Protein AF-A0A8T3WQM2-F1 (afdb_monomer_lite)

Radius of gyration: 24.71 Å; chains: 1; bounding box: 67×34×90 Å

Structure (mmCIF, N/CA/C/O backbone):
data_AF-A0A8T3WQM2-F1
#
_entry.id   AF-A0A8T3WQM2-F1
#
loop_
_atom_site.group_PDB
_atom_site.id
_atom_site.type_symbol
_atom_site.label_atom_id
_atom_site.label_alt_id
_atom_site.label_comp_id
_atom_site.label_asym_id
_atom_site.label_entity_id
_atom_site.label_seq_id
_atom_site.pdbx_PDB_ins_code
_atom_site.Cartn_x
_atom_site.Cartn_y
_atom_site.Cartn_z
_atom_site.occupancy
_atom_site.B_iso_or_equiv
_atom_site.auth_seq_id
_atom_site.auth_comp_id
_atom_site.auth_asym_id
_atom_site.auth_atom_id
_atom_site.pdbx_PDB_model_num
ATOM 1 N N . MET A 1 1 ? 47.141 9.958 -42.711 1.00 52.81 1 MET A N 1
ATOM 2 C CA . MET A 1 1 ? 45.694 10.154 -42.478 1.00 52.81 1 MET A CA 1
ATOM 3 C C . MET A 1 1 ? 44.922 9.065 -43.228 1.00 52.81 1 MET A C 1
ATOM 5 O O . MET A 1 1 ? 44.334 9.324 -44.266 1.00 52.81 1 MET A O 1
ATOM 9 N N . ARG A 1 2 ? 45.019 7.808 -42.771 1.00 51.25 2 ARG A N 1
ATOM 10 C CA . ARG A 1 2 ? 44.290 6.667 -43.346 1.00 51.25 2 ARG A CA 1
ATOM 11 C C . ARG A 1 2 ? 43.318 6.157 -42.291 1.00 51.25 2 ARG A C 1
ATOM 13 O O . ARG A 1 2 ? 43.745 5.622 -41.280 1.00 51.25 2 ARG A O 1
ATOM 20 N N . VAL A 1 3 ? 42.042 6.427 -42.544 1.00 61.53 3 VAL A N 1
ATOM 21 C CA . VAL A 1 3 ? 40.929 5.478 -42.438 1.00 61.53 3 VAL A CA 1
ATOM 22 C C . VAL A 1 3 ? 41.091 4.425 -41.334 1.00 61.53 3 VAL A C 1
ATOM 24 O O . VAL A 1 3 ? 41.537 3.314 -41.590 1.00 61.53 3 VAL A O 1
ATOM 27 N N . ILE A 1 4 ? 40.667 4.769 -40.119 1.00 58.16 4 ILE A N 1
ATOM 28 C CA . ILE A 1 4 ? 40.225 3.789 -39.117 1.00 58.16 4 ILE A CA 1
ATOM 29 C C . ILE A 1 4 ? 38.756 4.109 -38.822 1.00 58.16 4 ILE A C 1
ATOM 31 O O . ILE A 1 4 ? 38.374 4.492 -37.724 1.00 58.16 4 ILE A O 1
ATOM 35 N N . LEU A 1 5 ? 37.924 4.027 -39.862 1.00 54.84 5 LEU A N 1
ATOM 36 C CA . LEU A 1 5 ? 36.502 3.751 -39.688 1.00 54.84 5 LEU A CA 1
ATOM 37 C C . LEU A 1 5 ? 36.391 2.230 -39.640 1.00 54.84 5 LEU A C 1
ATOM 39 O O . LEU A 1 5 ? 36.104 1.578 -40.640 1.00 54.84 5 LEU A O 1
ATOM 43 N N . GLN A 1 6 ? 36.749 1.669 -38.488 1.00 57.88 6 GLN A N 1
ATOM 44 C CA . GLN A 1 6 ? 36.525 0.267 -38.181 1.00 57.88 6 GLN A CA 1
ATOM 45 C C . GLN A 1 6 ? 35.007 0.113 -38.056 1.00 57.88 6 GLN A C 1
ATOM 47 O O . GLN A 1 6 ? 34.407 0.525 -37.066 1.00 57.88 6 GLN A O 1
ATOM 52 N N . SER A 1 7 ? 34.385 -0.348 -39.139 1.00 58.84 7 SER A N 1
ATOM 53 C CA . SER A 1 7 ? 32.965 -0.670 -39.217 1.00 58.84 7 SER A CA 1
ATOM 54 C C . SER A 1 7 ? 32.596 -1.542 -38.023 1.00 58.84 7 SER A C 1
ATOM 56 O O . SER A 1 7 ? 33.137 -2.640 -37.894 1.00 58.84 7 SER A O 1
ATOM 58 N N . ILE A 1 8 ? 31.714 -1.050 -37.152 1.00 65.88 8 ILE A N 1
ATOM 59 C CA . ILE A 1 8 ? 31.100 -1.858 -36.096 1.00 65.88 8 ILE A CA 1
ATOM 60 C C . ILE A 1 8 ? 30.472 -3.067 -36.803 1.00 65.88 8 ILE A C 1
ATOM 62 O O . ILE A 1 8 ? 29.592 -2.855 -37.644 1.00 65.88 8 ILE A O 1
ATOM 66 N N . PRO A 1 9 ? 30.927 -4.307 -36.553 1.00 62.22 9 PRO A N 1
ATOM 67 C CA . PRO A 1 9 ? 30.240 -5.468 -37.080 1.00 62.22 9 PRO A CA 1
ATOM 68 C C . PRO A 1 9 ? 28.957 -5.605 -36.262 1.00 62.22 9 PRO A C 1
ATOM 70 O O . PRO A 1 9 ? 28.985 -6.160 -35.173 1.00 62.22 9 PRO A O 1
ATOM 73 N N . LEU A 1 10 ? 27.852 -5.026 -36.738 1.00 68.56 10 LEU A N 1
ATOM 74 C CA . LEU A 1 10 ? 26.539 -5.419 -36.237 1.00 68.56 10 LEU A CA 1
ATOM 75 C C . LEU A 1 10 ? 26.282 -6.833 -36.757 1.00 68.56 10 LEU A C 1
ATOM 77 O O . LEU A 1 10 ? 25.898 -7.012 -37.915 1.00 68.56 10 LEU A O 1
ATOM 81 N N . ASP A 1 11 ? 26.572 -7.826 -35.923 1.00 72.75 11 ASP A N 1
ATOM 82 C CA . ASP A 1 11 ? 26.275 -9.222 -36.218 1.00 72.75 11 ASP A CA 1
ATOM 83 C C . ASP A 1 11 ? 24.767 -9.470 -36.026 1.00 72.75 11 ASP A C 1
ATOM 85 O O . ASP A 1 11 ? 24.107 -8.851 -35.188 1.00 72.75 11 ASP A O 1
ATOM 89 N N . LEU A 1 12 ? 24.200 -10.406 -36.786 1.00 67.69 12 LEU A N 1
ATOM 90 C CA . LEU A 1 12 ? 22.825 -10.886 -36.622 1.00 67.69 12 LEU A CA 1
ATOM 91 C C . LEU A 1 12 ? 22.564 -11.384 -35.190 1.00 67.69 12 LEU A C 1
ATOM 93 O O . LEU A 1 12 ? 21.436 -11.298 -34.702 1.00 67.69 12 LEU A O 1
ATOM 97 N N . ALA A 1 13 ? 23.609 -11.854 -34.503 1.00 74.38 13 ALA A N 1
ATOM 98 C CA . ALA A 1 13 ? 23.561 -12.234 -33.095 1.00 74.38 13 ALA A CA 1
ATOM 99 C C . ALA A 1 13 ? 23.223 -11.058 -32.156 1.00 74.38 13 ALA A C 1
ATOM 101 O O . ALA A 1 13 ? 22.472 -11.253 -31.198 1.00 74.38 13 ALA A O 1
ATOM 102 N N . ASP A 1 14 ? 23.703 -9.842 -32.442 1.00 76.88 14 ASP A N 1
ATOM 103 C CA . ASP A 1 14 ? 23.443 -8.657 -31.612 1.00 76.88 14 ASP A CA 1
ATOM 104 C C . ASP A 1 14 ? 21.985 -8.196 -31.736 1.00 76.88 14 ASP A C 1
ATOM 106 O O . ASP A 1 14 ? 21.354 -7.820 -30.746 1.00 76.88 14 ASP A O 1
ATOM 110 N N . PHE A 1 15 ? 21.411 -8.291 -32.939 1.00 78.94 15 PHE A N 1
ATOM 111 C CA . PHE A 1 15 ? 19.991 -8.014 -33.167 1.00 78.94 15 PHE A CA 1
ATOM 112 C C . PHE A 1 15 ? 19.089 -9.063 -32.510 1.00 78.94 15 PHE A C 1
ATOM 114 O O . PHE A 1 15 ? 18.122 -8.703 -31.843 1.00 78.94 15 PHE A O 1
ATOM 121 N N . ALA A 1 16 ? 19.436 -10.350 -32.614 1.00 82.12 16 ALA A N 1
ATOM 122 C CA . ALA A 1 16 ? 18.690 -11.423 -31.956 1.00 82.12 16 ALA A CA 1
ATOM 123 C C . ALA A 1 16 ? 18.732 -11.307 -30.419 1.00 82.12 16 ALA A C 1
ATOM 125 O O . ALA A 1 16 ? 17.732 -11.560 -29.744 1.00 82.12 16 ALA A O 1
ATOM 126 N N . ALA A 1 17 ? 19.871 -10.891 -29.855 1.00 84.62 17 ALA A N 1
ATOM 127 C CA . ALA A 1 17 ? 19.994 -10.612 -28.427 1.00 84.62 17 ALA A CA 1
ATOM 128 C C . ALA A 1 17 ? 19.135 -9.409 -28.000 1.00 84.62 17 ALA A C 1
ATOM 130 O O . ALA A 1 17 ? 18.499 -9.455 -26.943 1.00 84.62 17 ALA A O 1
ATOM 131 N N . LEU A 1 18 ? 19.072 -8.357 -28.824 1.00 87.25 18 LEU A N 1
ATOM 132 C CA . LEU A 1 18 ? 18.219 -7.194 -28.579 1.00 87.25 18 LEU A CA 1
ATOM 133 C C . LEU A 1 18 ? 16.729 -7.565 -28.630 1.00 87.25 18 LEU A C 1
ATOM 135 O O . LEU A 1 18 ? 15.987 -7.191 -27.724 1.00 87.25 18 LEU A O 1
ATOM 139 N N . ASP A 1 19 ? 16.306 -8.356 -29.617 1.00 88.38 19 ASP A N 1
ATOM 140 C CA . ASP A 1 19 ? 14.926 -8.844 -29.741 1.00 88.38 19 ASP A CA 1
ATOM 141 C C . ASP A 1 19 ? 14.531 -9.730 -28.551 1.00 88.38 19 ASP A C 1
ATOM 143 O O . ASP A 1 19 ? 13.442 -9.582 -27.987 1.00 88.38 19 ASP A O 1
ATOM 147 N N . GLY A 1 20 ? 15.439 -10.607 -28.109 1.00 91.56 20 GLY A N 1
ATOM 148 C CA . GLY A 1 20 ? 15.254 -11.417 -26.906 1.00 91.56 20 GLY A CA 1
ATOM 149 C C . GLY A 1 20 ? 15.110 -10.567 -25.639 1.00 91.56 20 GLY A C 1
ATOM 150 O O . GLY A 1 20 ? 14.213 -10.810 -24.827 1.00 91.56 20 GLY A O 1
ATOM 151 N N . LEU A 1 21 ? 15.944 -9.535 -25.482 1.00 93.50 21 LEU A N 1
ATOM 152 C CA . LEU A 1 21 ? 15.874 -8.603 -24.354 1.00 93.50 21 LEU A CA 1
ATOM 153 C C . LEU A 1 21 ? 14.576 -7.784 -24.373 1.00 93.50 21 LEU A C 1
ATOM 155 O O . LEU A 1 21 ? 13.921 -7.657 -23.338 1.00 93.50 21 LEU A O 1
ATOM 159 N N . VAL A 1 22 ? 14.176 -7.258 -25.533 1.00 94.25 22 VAL A N 1
ATOM 160 C CA . VAL A 1 22 ? 12.919 -6.512 -25.701 1.00 94.25 22 VAL A CA 1
ATOM 161 C C . VAL A 1 22 ? 11.725 -7.412 -25.389 1.00 94.25 22 VAL A C 1
ATOM 163 O O . VAL A 1 22 ? 10.850 -7.016 -24.616 1.00 94.25 22 VAL A O 1
ATOM 166 N N . GLY A 1 23 ? 11.712 -8.643 -25.907 1.00 94.62 23 GLY A N 1
ATOM 167 C CA . GLY A 1 23 ? 10.678 -9.633 -25.603 1.00 94.62 23 GLY A CA 1
ATOM 168 C C . GLY A 1 23 ? 10.581 -9.940 -24.106 1.00 94.62 23 GLY A C 1
ATOM 169 O O . GLY A 1 23 ? 9.483 -9.943 -23.545 1.00 94.62 23 GLY A O 1
ATOM 170 N N . PHE A 1 24 ? 11.721 -10.117 -23.433 1.00 95.38 24 PHE A N 1
ATOM 171 C CA . PHE A 1 24 ? 11.770 -10.328 -21.986 1.00 95.38 24 PHE A CA 1
ATOM 172 C C . PHE A 1 24 ? 11.250 -9.117 -21.196 1.00 95.38 24 PHE A C 1
ATOM 174 O O . PHE A 1 24 ? 10.424 -9.287 -20.298 1.00 95.38 24 PHE A O 1
ATOM 181 N N . ILE A 1 25 ? 11.677 -7.897 -21.540 1.00 95.94 25 ILE A N 1
ATOM 182 C CA . ILE A 1 25 ? 11.224 -6.660 -20.881 1.00 95.94 25 ILE A CA 1
ATOM 183 C C . ILE A 1 25 ? 9.709 -6.493 -21.031 1.00 95.94 25 ILE A C 1
ATOM 185 O O . ILE A 1 25 ? 9.030 -6.185 -20.050 1.00 95.94 25 ILE A O 1
ATOM 189 N N . LEU A 1 26 ? 9.165 -6.731 -22.226 1.00 95.44 26 LEU A N 1
ATOM 190 C CA . LEU A 1 26 ? 7.726 -6.648 -22.474 1.00 95.44 26 LEU A CA 1
ATOM 191 C C . LEU A 1 26 ? 6.951 -7.703 -21.678 1.00 95.44 26 LEU A C 1
ATOM 193 O O . LEU A 1 26 ? 5.955 -7.369 -21.036 1.00 95.44 26 LEU A O 1
ATOM 197 N N . ALA A 1 27 ? 7.420 -8.953 -21.662 1.00 95.00 27 ALA A N 1
ATOM 198 C CA . ALA A 1 27 ? 6.795 -10.021 -20.883 1.00 95.00 27 ALA A CA 1
ATOM 199 C C . ALA A 1 27 ? 6.798 -9.703 -19.378 1.00 95.00 27 ALA A C 1
ATOM 201 O O . ALA A 1 27 ? 5.775 -9.853 -18.704 1.00 95.00 27 ALA A O 1
ATOM 202 N N . PHE A 1 28 ? 7.921 -9.201 -18.860 1.00 94.56 28 PHE A N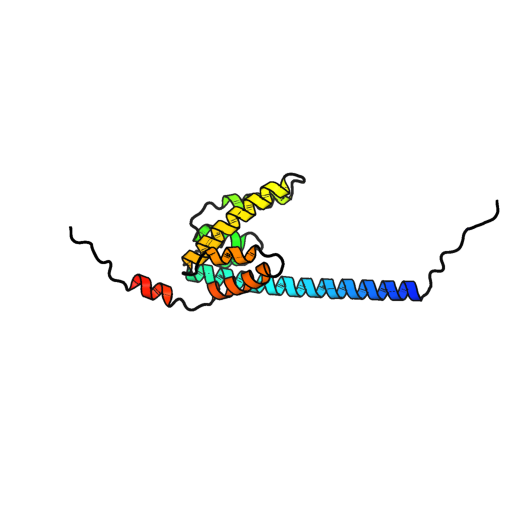 1
ATOM 203 C CA . PHE A 1 28 ? 8.045 -8.767 -17.472 1.00 94.56 28 PHE A CA 1
ATOM 204 C C . PHE A 1 28 ? 7.084 -7.608 -17.176 1.00 94.56 28 PHE A C 1
ATOM 206 O O . PHE A 1 28 ? 6.328 -7.661 -16.211 1.00 94.56 28 PHE A O 1
ATOM 213 N N . PHE A 1 29 ? 7.022 -6.597 -18.042 1.00 95.12 29 PHE A N 1
ATOM 214 C CA . PHE A 1 29 ? 6.121 -5.457 -17.875 1.00 95.12 29 PHE A CA 1
ATOM 215 C C . PHE A 1 29 ? 4.642 -5.874 -17.827 1.00 95.12 29 PHE A C 1
ATOM 217 O O . PHE A 1 29 ? 3.911 -5.465 -16.922 1.00 95.12 29 PHE A O 1
ATOM 224 N N . VAL A 1 30 ? 4.211 -6.753 -18.738 1.00 95.88 30 VAL A N 1
ATOM 225 C CA . VAL A 1 30 ? 2.847 -7.310 -18.746 1.00 95.88 30 VAL A CA 1
ATOM 226 C C . VAL A 1 30 ? 2.558 -8.085 -17.458 1.00 95.88 30 VAL A C 1
ATOM 228 O O . VAL A 1 30 ? 1.492 -7.910 -16.863 1.00 95.88 30 VAL A O 1
ATOM 231 N N . PHE A 1 31 ? 3.510 -8.890 -16.981 1.00 95.25 31 PHE A N 1
ATOM 232 C CA . PHE A 1 31 ? 3.373 -9.614 -15.718 1.00 95.25 31 PHE A CA 1
ATOM 233 C C . PHE A 1 31 ? 3.149 -8.667 -14.525 1.00 95.25 31 PHE A C 1
ATOM 235 O O . PHE A 1 31 ? 2.223 -8.883 -13.739 1.00 95.25 31 PHE A O 1
ATOM 242 N N . PHE A 1 32 ? 3.924 -7.582 -14.411 1.00 93.19 32 PHE A N 1
ATOM 243 C CA . PHE A 1 32 ? 3.749 -6.596 -13.335 1.00 93.19 32 PHE A CA 1
ATOM 244 C C . PHE A 1 32 ? 2.430 -5.828 -13.427 1.00 93.19 32 PHE A C 1
ATOM 246 O O . PHE A 1 32 ? 1.848 -5.516 -12.388 1.00 93.19 32 PHE A O 1
ATOM 253 N N . ILE A 1 33 ? 1.921 -5.561 -14.634 1.00 94.31 33 ILE A N 1
ATOM 254 C CA . ILE A 1 33 ? 0.594 -4.957 -14.813 1.00 94.31 33 ILE A CA 1
ATOM 255 C C . ILE A 1 33 ? -0.492 -5.882 -14.259 1.00 94.31 33 ILE A C 1
ATOM 257 O O . ILE A 1 33 ? -1.316 -5.447 -13.454 1.00 94.31 33 ILE A O 1
ATOM 261 N N . ILE A 1 34 ? -0.479 -7.160 -14.647 1.00 95.75 34 ILE A N 1
ATOM 262 C CA . ILE A 1 34 ? -1.467 -8.144 -14.180 1.00 95.75 34 ILE A CA 1
ATOM 263 C C . ILE A 1 34 ? -1.392 -8.285 -12.656 1.00 95.75 34 ILE A C 1
ATOM 265 O O . ILE A 1 34 ? -2.420 -8.239 -11.974 1.00 95.75 34 ILE A O 1
ATOM 269 N N . LEU A 1 35 ? -0.177 -8.394 -12.112 1.00 93.50 35 LEU A N 1
ATOM 270 C CA . LEU A 1 35 ? 0.051 -8.478 -10.672 1.00 93.50 35 LEU A CA 1
ATOM 271 C C . LEU A 1 35 ? -0.452 -7.222 -9.942 1.00 93.50 35 LEU A C 1
ATOM 273 O O . LEU A 1 35 ? -1.129 -7.332 -8.920 1.00 93.50 35 LEU A O 1
ATOM 277 N N . GLY A 1 36 ? -0.174 -6.033 -10.479 1.00 90.88 36 GLY A N 1
ATOM 278 C CA . GLY A 1 36 ? -0.629 -4.759 -9.924 1.00 90.88 36 GLY A CA 1
ATOM 279 C C . GLY A 1 36 ? -2.153 -4.646 -9.891 1.00 90.88 36 GLY A C 1
ATOM 280 O O . GLY A 1 36 ? -2.715 -4.242 -8.872 1.00 90.88 36 GLY A O 1
ATOM 281 N N . ILE A 1 37 ? -2.832 -5.077 -10.957 1.00 93.38 37 ILE A N 1
ATOM 282 C CA . ILE A 1 37 ? -4.300 -5.115 -11.019 1.00 93.38 37 ILE A CA 1
ATOM 283 C C . ILE A 1 37 ? -4.860 -6.094 -9.980 1.00 93.38 37 ILE A C 1
ATOM 285 O O . ILE A 1 37 ? -5.795 -5.748 -9.256 1.00 93.38 37 ILE A O 1
ATOM 289 N N . ALA A 1 38 ? -4.279 -7.291 -9.856 1.00 93.50 38 ALA A N 1
ATOM 290 C CA . ALA A 1 38 ? -4.714 -8.280 -8.870 1.00 93.50 38 ALA A CA 1
ATOM 291 C C . ALA A 1 38 ? -4.579 -7.753 -7.428 1.00 93.50 38 ALA A C 1
ATOM 293 O O . ALA A 1 38 ? -5.520 -7.863 -6.636 1.00 93.50 38 ALA A O 1
ATOM 294 N N . ILE A 1 39 ? -3.445 -7.122 -7.099 1.00 91.12 39 ILE A N 1
ATOM 295 C CA . ILE A 1 39 ? -3.207 -6.498 -5.787 1.00 91.12 39 ILE A CA 1
ATOM 296 C C . ILE A 1 39 ? -4.189 -5.344 -5.543 1.00 91.12 39 ILE A C 1
ATOM 298 O O . ILE A 1 39 ? -4.737 -5.216 -4.445 1.00 91.12 39 ILE A O 1
ATOM 302 N N . TYR A 1 40 ? -4.452 -4.515 -6.553 1.00 90.25 40 TYR A N 1
ATOM 303 C CA . TYR A 1 40 ? -5.415 -3.419 -6.455 1.00 90.25 40 TYR A CA 1
ATOM 304 C C . TYR A 1 40 ? -6.828 -3.932 -6.143 1.00 90.25 40 TYR A C 1
ATOM 306 O O . TYR A 1 40 ? -7.434 -3.500 -5.163 1.00 90.25 40 TYR A O 1
ATOM 314 N N . ILE A 1 41 ? -7.318 -4.924 -6.891 1.00 93.12 41 ILE A N 1
ATOM 315 C CA . ILE A 1 41 ? -8.639 -5.522 -6.650 1.00 93.12 41 ILE A CA 1
ATOM 316 C C . ILE A 1 41 ? -8.707 -6.105 -5.231 1.00 93.12 41 ILE A C 1
ATOM 318 O O . ILE A 1 41 ? -9.644 -5.820 -4.481 1.00 93.12 41 ILE A O 1
ATOM 322 N N . TYR A 1 42 ? -7.691 -6.876 -4.836 1.00 93.06 42 TYR A N 1
ATOM 323 C CA . TYR A 1 42 ? -7.606 -7.472 -3.504 1.00 93.06 42 TYR A CA 1
ATOM 324 C C . TYR A 1 42 ? -7.664 -6.417 -2.388 1.00 93.06 42 TYR A C 1
ATOM 326 O O . TYR A 1 42 ? -8.458 -6.539 -1.452 1.00 93.06 42 TYR A O 1
ATOM 334 N N . THR A 1 43 ? -6.856 -5.359 -2.493 1.00 90.38 43 THR A N 1
ATOM 335 C CA . THR A 1 43 ? -6.810 -4.294 -1.481 1.00 90.38 43 THR A CA 1
ATOM 336 C C . THR A 1 43 ? -8.128 -3.525 -1.413 1.00 90.38 43 THR A C 1
ATOM 338 O O . THR A 1 43 ? -8.643 -3.323 -0.310 1.00 90.38 43 THR A O 1
ATOM 341 N N . SER A 1 44 ? -8.741 -3.174 -2.547 1.00 89.75 44 SER A N 1
ATOM 342 C CA . SER A 1 44 ? -10.053 -2.511 -2.575 1.00 89.75 44 SER A CA 1
ATOM 343 C C . SER A 1 44 ? -11.142 -3.345 -1.893 1.00 89.75 44 SER A C 1
ATOM 345 O O . SER A 1 44 ? -11.892 -2.817 -1.064 1.00 89.75 44 SER A O 1
ATOM 347 N N . PHE A 1 45 ? -11.198 -4.656 -2.146 1.00 91.75 45 PHE A N 1
ATOM 348 C CA . PHE A 1 45 ? -12.144 -5.544 -1.458 1.00 91.75 45 PHE A CA 1
ATOM 349 C C . PHE A 1 45 ? -11.863 -5.675 0.043 1.00 91.75 45 PHE A C 1
ATOM 351 O O . PHE A 1 45 ? -12.803 -5.697 0.851 1.00 91.75 45 PHE A O 1
ATOM 358 N N . ALA A 1 46 ? -10.590 -5.728 0.437 1.00 91.00 46 ALA A N 1
ATOM 359 C CA . ALA A 1 46 ? -10.205 -5.807 1.840 1.00 91.00 46 ALA A CA 1
ATOM 360 C C . ALA A 1 46 ? -10.632 -4.543 2.610 1.00 91.00 46 ALA A C 1
ATOM 362 O O . ALA A 1 46 ? -11.312 -4.648 3.634 1.00 91.00 46 ALA A O 1
ATOM 363 N N . TYR A 1 47 ? -10.345 -3.346 2.084 1.00 89.00 47 TYR A N 1
ATOM 364 C CA . TYR A 1 47 ? -10.779 -2.083 2.699 1.00 89.00 47 TYR A CA 1
ATOM 365 C C . TYR A 1 47 ? -12.299 -1.929 2.734 1.00 89.00 47 TYR A C 1
ATOM 367 O O . TYR A 1 47 ? -12.835 -1.441 3.730 1.00 89.00 47 TYR A O 1
ATOM 375 N N . MET A 1 48 ? -13.011 -2.385 1.702 1.00 89.06 48 MET A N 1
ATOM 376 C CA . MET A 1 48 ? -14.476 -2.379 1.701 1.00 89.06 48 MET A CA 1
ATOM 377 C C . MET A 1 48 ? -15.042 -3.263 2.822 1.00 89.06 48 MET A C 1
ATOM 379 O O . MET A 1 48 ? -15.992 -2.877 3.507 1.00 89.06 48 MET A O 1
ATOM 383 N N . SER A 1 49 ? -14.442 -4.435 3.038 1.00 89.62 49 SER A N 1
ATOM 384 C CA . SER A 1 49 ? -14.828 -5.360 4.109 1.00 89.62 49 SER A CA 1
ATOM 385 C C . SER A 1 49 ? -14.531 -4.774 5.492 1.00 89.62 49 SER A C 1
ATOM 387 O O . SER A 1 49 ? -15.382 -4.840 6.380 1.00 89.62 49 SER A O 1
ATOM 389 N N . ILE A 1 50 ? -13.370 -4.132 5.661 1.00 87.94 50 ILE A N 1
ATOM 390 C CA . ILE A 1 50 ? -13.000 -3.420 6.893 1.00 87.94 50 ILE A CA 1
ATOM 391 C C . ILE A 1 50 ? -13.991 -2.284 7.174 1.00 87.94 50 ILE A C 1
ATOM 393 O O . ILE A 1 50 ? -14.547 -2.235 8.266 1.00 87.94 50 IL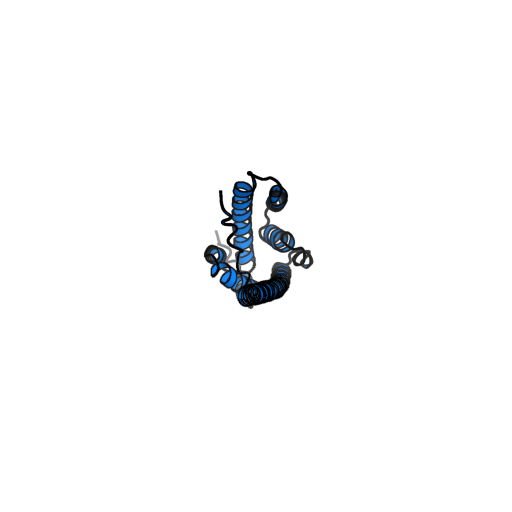E A O 1
ATOM 397 N N . ALA A 1 51 ? -14.286 -1.432 6.188 1.00 87.00 51 ALA A N 1
ATOM 398 C CA . ALA A 1 51 ? -15.229 -0.323 6.337 1.00 87.00 51 ALA A CA 1
ATOM 399 C C . ALA A 1 51 ? -16.635 -0.800 6.741 1.00 87.00 51 ALA A C 1
ATOM 401 O O . ALA A 1 51 ? -17.281 -0.191 7.595 1.00 87.00 51 ALA A O 1
ATOM 402 N N . ARG A 1 52 ? -17.101 -1.923 6.175 1.00 84.88 52 ARG A N 1
ATOM 403 C CA . ARG A 1 52 ? -18.371 -2.557 6.567 1.00 84.88 52 ARG A CA 1
ATOM 404 C C . ARG A 1 52 ? -18.326 -3.075 8.007 1.00 84.88 52 ARG A C 1
ATOM 406 O O . ARG A 1 52 ? -19.278 -2.860 8.754 1.00 84.88 52 ARG A O 1
ATOM 413 N N . LYS A 1 53 ? -17.219 -3.703 8.422 1.00 83.75 53 LYS A N 1
ATOM 414 C CA . LYS A 1 53 ? -17.018 -4.182 9.804 1.00 83.75 53 LYS A CA 1
ATOM 415 C C . LYS A 1 53 ? -16.997 -3.041 10.819 1.00 83.75 53 LYS A C 1
ATOM 417 O O . LYS A 1 53 ? -17.588 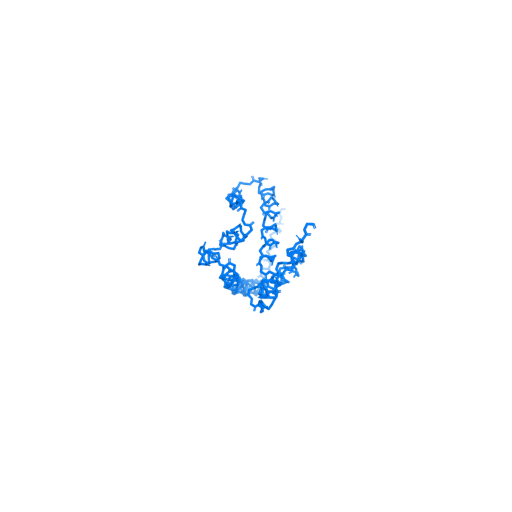-3.168 11.888 1.00 83.75 53 LYS A O 1
ATOM 422 N N . THR A 1 54 ? -16.372 -1.919 10.478 1.00 84.00 54 THR A N 1
ATOM 423 C CA . THR A 1 54 ? -16.283 -0.731 11.339 1.00 84.00 54 THR A CA 1
ATOM 424 C C . THR A 1 54 ? -17.465 0.229 11.166 1.00 84.00 54 THR A C 1
ATOM 426 O O . THR A 1 54 ? -17.425 1.336 11.704 1.00 84.00 54 THR A O 1
ATOM 429 N N . LYS A 1 55 ? -18.513 -0.162 10.418 1.00 83.19 55 LYS A N 1
ATOM 430 C CA . LYS A 1 55 ? -19.710 0.652 10.118 1.00 83.19 55 LYS A CA 1
ATOM 431 C C . LYS A 1 55 ? -19.367 2.067 9.629 1.00 83.19 55 LYS A C 1
ATOM 433 O O . LYS A 1 55 ? -20.010 3.045 9.999 1.00 83.19 55 LYS A O 1
ATOM 438 N N . THR A 1 56 ? -18.299 2.185 8.845 1.00 82.19 56 THR A N 1
ATOM 439 C CA . THR A 1 56 ? -17.782 3.464 8.354 1.00 82.19 56 THR A CA 1
ATOM 440 C C . THR A 1 56 ? -18.288 3.713 6.937 1.00 82.19 56 THR A C 1
ATOM 442 O O . THR A 1 56 ? -17.900 3.016 6.000 1.00 82.19 56 THR A O 1
ATOM 445 N N . GLU A 1 57 ? -19.149 4.716 6.769 1.00 75.31 57 GLU A N 1
ATOM 446 C CA . GLU A 1 57 ? -19.734 5.057 5.470 1.00 75.31 57 GLU A CA 1
ATOM 447 C C . GLU A 1 57 ? -18.964 6.175 4.732 1.00 75.31 57 GLU A C 1
ATOM 449 O O . GLU A 1 57 ? -18.428 7.106 5.358 1.00 75.31 57 GLU A O 1
ATOM 454 N N . PRO A 1 58 ? -18.899 6.137 3.384 1.00 78.62 58 PRO A N 1
ATOM 455 C CA . PRO A 1 58 ? -19.281 5.053 2.468 1.00 78.62 58 PRO A CA 1
ATOM 456 C C . PRO A 1 58 ? -18.134 4.055 2.224 1.00 78.62 58 PRO A C 1
ATOM 458 O O . PRO A 1 58 ? -17.022 4.447 1.870 1.00 78.62 58 PRO A O 1
ATOM 461 N N . ALA A 1 59 ? -18.426 2.753 2.295 1.00 82.12 59 ALA A N 1
ATOM 462 C CA . ALA A 1 59 ? -17.449 1.689 2.026 1.00 82.12 59 ALA A CA 1
ATOM 463 C C . ALA A 1 59 ? -16.982 1.628 0.554 1.00 82.12 59 ALA A C 1
ATOM 465 O O . ALA A 1 59 ? -15.913 1.095 0.265 1.00 82.12 59 ALA A O 1
ATOM 466 N N . GLY A 1 60 ? -17.763 2.183 -0.381 1.00 80.50 60 GLY A N 1
ATOM 467 C CA . GLY A 1 60 ? -17.451 2.196 -1.816 1.00 80.50 60 GLY A CA 1
ATOM 468 C C . GLY A 1 60 ? -16.253 3.071 -2.201 1.00 80.50 60 GLY A C 1
ATOM 469 O O . GLY A 1 60 ? -15.682 2.871 -3.268 1.00 80.50 60 GLY A O 1
ATOM 470 N N . ILE A 1 61 ? -15.813 3.980 -1.321 1.00 84.69 61 ILE A N 1
ATOM 471 C CA . ILE A 1 61 ? -14.639 4.830 -1.577 1.00 84.69 61 ILE A CA 1
ATOM 472 C C . ILE A 1 61 ? -13.344 3.993 -1.657 1.00 84.69 61 ILE A C 1
ATOM 474 O O . ILE A 1 61 ? -12.369 4.442 -2.245 1.00 84.69 61 ILE A O 1
ATOM 478 N N . ALA A 1 62 ? -13.340 2.744 -1.172 1.00 83.94 62 ALA A N 1
ATOM 479 C CA . ALA A 1 62 ? -12.195 1.828 -1.247 1.00 83.94 62 ALA A CA 1
ATOM 480 C C . ALA A 1 62 ? -11.677 1.567 -2.676 1.00 83.94 62 ALA A C 1
ATOM 482 O O . ALA A 1 62 ? -10.527 1.163 -2.847 1.00 83.94 62 ALA A O 1
ATOM 483 N N . TRP A 1 63 ? -12.514 1.789 -3.692 1.00 87.06 63 TRP A N 1
ATOM 484 C CA . TRP A 1 63 ? -12.137 1.634 -5.096 1.00 87.06 63 TRP A CA 1
ATOM 485 C C . TRP A 1 63 ? -11.329 2.813 -5.637 1.00 87.06 63 TRP A C 1
ATOM 487 O O . TRP A 1 63 ? -10.655 2.660 -6.647 1.00 87.06 63 TRP A O 1
ATOM 497 N N . ILE A 1 64 ? -11.337 3.980 -4.985 1.00 86.25 64 ILE A N 1
ATOM 498 C CA . ILE A 1 64 ? -10.524 5.109 -5.446 1.00 86.25 64 ILE A CA 1
ATOM 499 C C . ILE A 1 64 ? -9.050 4.787 -5.154 1.00 86.25 64 ILE A C 1
ATOM 501 O O . ILE A 1 64 ? -8.687 4.678 -3.977 1.00 86.25 64 ILE A O 1
ATOM 505 N N . PRO A 1 65 ? -8.185 4.643 -6.176 1.00 79.94 65 PRO A N 1
ATOM 506 C CA . PRO A 1 65 ? -6.776 4.335 -5.958 1.00 79.94 65 PRO A CA 1
ATOM 507 C C . PRO A 1 65 ? -6.119 5.417 -5.096 1.00 79.94 65 PRO A C 1
ATOM 509 O O . PRO A 1 65 ? -6.447 6.595 -5.242 1.00 79.94 65 PRO A O 1
ATOM 512 N N . LEU A 1 66 ? -5.192 5.022 -4.215 1.00 78.12 66 LEU A N 1
ATOM 513 C CA . LEU A 1 66 ? -4.435 5.876 -3.273 1.00 78.12 66 LEU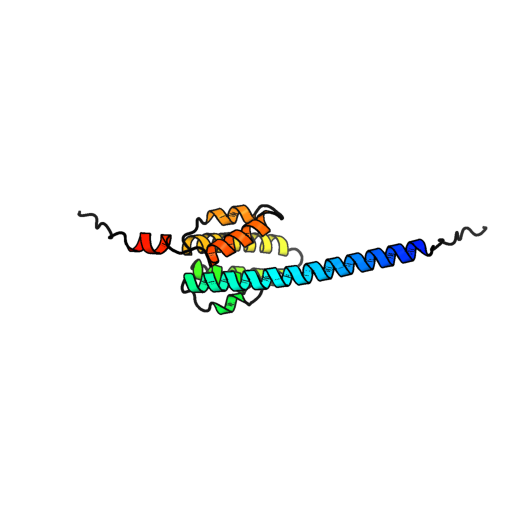 A CA 1
ATOM 514 C C . LEU A 1 66 ? -5.289 6.557 -2.182 1.00 78.12 66 LEU A C 1
ATOM 516 O O . LEU A 1 66 ? -5.001 6.446 -0.987 1.00 78.12 66 LEU A O 1
ATOM 520 N N . ILE A 1 67 ? -6.352 7.250 -2.580 1.00 83.75 67 ILE A N 1
ATOM 521 C CA . ILE A 1 67 ? -7.188 8.088 -1.717 1.00 83.75 67 ILE A CA 1
ATOM 522 C C . ILE A 1 67 ? -8.186 7.237 -0.929 1.00 83.75 67 ILE A C 1
ATOM 524 O O . ILE A 1 67 ? -8.418 7.494 0.250 1.00 83.75 67 ILE A O 1
ATOM 528 N N . GLY A 1 68 ? -8.755 6.210 -1.559 1.00 86.19 68 GLY A N 1
ATOM 529 C CA . GLY A 1 68 ? -9.819 5.386 -0.998 1.00 86.19 68 GLY A CA 1
ATOM 530 C C . GLY A 1 68 ? -9.453 4.709 0.323 1.00 86.19 68 GLY A C 1
ATOM 531 O O . GLY A 1 68 ? -10.071 5.004 1.352 1.00 86.19 68 GLY A O 1
ATOM 532 N N . PRO A 1 69 ? -8.419 3.849 0.320 1.00 86.12 69 PRO A N 1
ATOM 533 C CA . PRO A 1 69 ? -7.872 3.230 1.525 1.00 86.12 69 PRO A CA 1
ATOM 534 C C . PRO A 1 69 ? -7.518 4.234 2.626 1.00 86.12 69 PRO A C 1
ATOM 536 O O . PRO A 1 69 ? -7.883 4.049 3.786 1.00 86.12 69 PRO A O 1
ATOM 539 N N . SER A 1 70 ? -6.855 5.329 2.246 1.00 85.81 70 SER A N 1
ATOM 540 C CA . SER A 1 70 ? -6.388 6.375 3.159 1.00 85.81 70 SER A CA 1
ATOM 541 C C . SER A 1 70 ? -7.547 7.095 3.851 1.00 85.81 70 SER A C 1
ATOM 543 O O . SER A 1 70 ? -7.519 7.295 5.063 1.00 85.81 70 SER A O 1
ATOM 545 N N . LEU A 1 71 ? -8.605 7.425 3.106 1.00 86.25 71 LEU A N 1
ATOM 546 C CA . LEU A 1 71 ? -9.792 8.095 3.633 1.00 86.25 71 LEU A CA 1
ATOM 547 C C . LEU A 1 71 ? -10.619 7.175 4.539 1.00 86.25 71 LEU A C 1
ATOM 549 O O . LEU A 1 71 ? -11.157 7.616 5.555 1.00 86.25 71 LEU A O 1
ATOM 553 N N . ILE A 1 72 ? -10.727 5.892 4.190 1.00 86.62 72 ILE A N 1
ATOM 554 C CA . ILE A 1 72 ? -11.374 4.900 5.057 1.00 86.62 72 ILE A CA 1
ATOM 555 C C . ILE A 1 72 ? -10.592 4.783 6.365 1.00 86.62 72 ILE A C 1
ATOM 557 O O . ILE A 1 72 ? -11.185 4.896 7.438 1.00 86.62 72 ILE A O 1
ATOM 561 N N . ALA A 1 73 ? -9.269 4.636 6.288 1.00 85.75 73 ALA A N 1
ATOM 562 C CA . ALA A 1 73 ? -8.418 4.539 7.466 1.00 85.75 73 ALA A CA 1
ATOM 563 C C . ALA A 1 73 ? -8.494 5.807 8.341 1.00 85.75 73 ALA A C 1
ATOM 565 O O . ALA A 1 73 ? -8.614 5.695 9.560 1.00 85.75 73 ALA A O 1
ATOM 566 N N . SER A 1 74 ? -8.519 7.010 7.750 1.00 86.69 74 SER A N 1
ATOM 567 C CA . SER A 1 74 ? -8.647 8.267 8.503 1.00 86.69 74 SER A CA 1
ATOM 568 C C . SER A 1 74 ? -10.000 8.385 9.214 1.00 86.69 74 SER A C 1
ATOM 570 O O . SER A 1 74 ? -10.058 8.804 10.375 1.00 86.69 74 SER A O 1
ATOM 572 N N . LYS A 1 75 ? -11.091 7.972 8.551 1.00 86.62 75 LYS A N 1
ATOM 573 C CA . LYS A 1 75 ? -12.442 7.947 9.131 1.00 86.62 75 LYS A CA 1
ATOM 574 C C . LYS A 1 75 ? -12.546 6.952 10.283 1.00 86.62 75 LYS A C 1
ATOM 576 O O . LYS A 1 75 ? -13.067 7.308 11.339 1.00 86.62 75 LYS A O 1
ATOM 581 N N . ILE A 1 76 ? -12.007 5.744 10.113 1.00 86.25 76 ILE A N 1
ATOM 582 C CA . ILE A 1 76 ? -11.963 4.723 11.170 1.00 86.25 76 ILE A CA 1
ATOM 583 C C . ILE A 1 76 ? -11.135 5.225 12.360 1.00 86.25 76 ILE A C 1
ATOM 585 O O . ILE A 1 76 ? -11.554 5.109 13.511 1.00 86.25 76 ILE A O 1
ATOM 589 N N . ALA A 1 77 ? -9.997 5.863 12.084 1.00 85.88 77 ALA A N 1
ATOM 590 C CA . ALA A 1 77 ? -9.116 6.450 13.087 1.00 85.88 77 ALA A CA 1
ATOM 591 C C . ALA A 1 77 ? -9.692 7.697 13.790 1.00 85.88 77 ALA A C 1
ATOM 593 O O . ALA A 1 77 ? -9.089 8.167 14.764 1.00 85.88 77 ALA A O 1
ATOM 594 N N . LYS A 1 78 ? -10.824 8.240 13.307 1.00 84.06 78 LYS A N 1
ATOM 595 C CA . LYS A 1 78 ? -11.417 9.523 13.727 1.00 84.06 78 LYS A CA 1
ATOM 596 C C . LYS A 1 78 ? -10.410 10.682 13.664 1.00 84.06 78 LYS A C 1
ATOM 598 O O . LYS A 1 78 ? -10.349 11.511 14.570 1.00 84.06 78 LYS A O 1
ATOM 603 N N . MET A 1 79 ? -9.576 10.710 12.624 1.00 85.62 79 MET A N 1
ATOM 604 C CA . MET A 1 79 ? -8.529 11.721 12.425 1.00 85.62 79 MET A CA 1
ATOM 605 C C . MET A 1 79 ? -8.783 12.564 11.169 1.00 85.62 79 MET A C 1
ATOM 607 O O . MET A 1 79 ? -9.494 12.151 10.254 1.00 85.62 79 MET A O 1
ATOM 611 N N . HIS A 1 80 ? -8.196 13.765 11.139 1.00 86.56 80 HIS A N 1
ATOM 612 C CA . HIS A 1 80 ? -8.333 14.716 10.033 1.00 86.56 80 HIS A CA 1
ATOM 613 C C . HIS A 1 80 ? -7.811 14.135 8.717 1.00 86.56 80 HIS A C 1
ATOM 615 O O . HIS A 1 80 ? -6.737 13.552 8.690 1.00 86.56 80 HIS A O 1
ATOM 621 N N . TRP A 1 81 ? -8.534 14.366 7.621 1.00 85.88 81 TRP A N 1
ATOM 622 C CA . TRP A 1 81 ? -8.210 13.881 6.273 1.00 85.88 81 TRP A CA 1
ATOM 623 C C . TRP A 1 81 ? -7.108 14.690 5.560 1.00 85.88 81 TRP A C 1
ATOM 625 O O . TRP A 1 81 ? -6.683 14.311 4.472 1.00 85.88 81 TRP A O 1
ATOM 635 N N . TRP A 1 82 ? -6.620 15.780 6.171 1.00 86.50 82 TRP A N 1
ATOM 636 C CA . TRP A 1 82 ? -5.639 16.701 5.581 1.00 86.50 82 TRP A CA 1
ATOM 637 C C . TRP A 1 82 ? -4.367 16.034 5.021 1.00 86.50 82 TRP A C 1
ATOM 639 O O . TRP A 1 82 ? -3.909 16.498 3.979 1.00 86.50 82 TRP A O 1
ATOM 649 N N . PRO A 1 83 ? -3.803 14.946 5.602 1.00 86.31 83 PRO A N 1
ATOM 650 C CA . PRO A 1 83 ? -2.600 14.323 5.057 1.00 86.31 83 PRO A CA 1
ATOM 651 C C . PRO A 1 83 ? -2.799 13.796 3.633 1.00 86.31 83 PRO A C 1
ATOM 653 O O . PRO A 1 83 ? -1.838 13.708 2.886 1.00 86.31 83 PRO A O 1
ATOM 656 N N . ILE A 1 84 ? -4.036 13.518 3.205 1.00 85.50 84 ILE A N 1
ATOM 657 C CA . ILE A 1 84 ? -4.336 13.132 1.817 1.00 85.50 84 ILE A CA 1
ATOM 658 C C . ILE A 1 84 ? -3.959 14.256 0.837 1.00 85.50 84 ILE A C 1
ATOM 660 O O . ILE A 1 84 ? -3.517 13.969 -0.270 1.00 85.50 84 ILE A O 1
ATOM 664 N N . LEU A 1 85 ? -4.053 15.529 1.240 1.00 85.00 85 LEU A N 1
ATOM 665 C CA . LEU A 1 85 ? -3.635 16.668 0.411 1.00 85.00 85 LEU A CA 1
ATOM 666 C C . LEU A 1 85 ? -2.123 16.674 0.156 1.00 85.00 85 LEU A C 1
ATOM 668 O O . LEU A 1 85 ? -1.684 17.205 -0.862 1.00 85.00 85 LEU A O 1
ATOM 672 N N . LEU A 1 86 ? -1.325 16.039 1.024 1.00 83.69 86 LEU A N 1
ATOM 673 C CA . LEU A 1 86 ? 0.121 15.913 0.821 1.00 83.69 86 LEU A CA 1
ATOM 674 C C . LEU A 1 86 ? 0.467 15.091 -0.424 1.00 83.69 86 LEU A C 1
ATOM 676 O O . LEU A 1 86 ? 1.537 15.295 -0.992 1.00 83.69 86 LEU A O 1
ATOM 680 N N . LEU A 1 87 ? -0.442 14.226 -0.893 1.00 80.50 87 LEU A N 1
ATOM 681 C CA . LEU A 1 87 ? -0.268 13.489 -2.148 1.00 80.50 87 LEU A CA 1
ATOM 682 C C . LEU A 1 87 ? -0.234 14.420 -3.371 1.00 80.50 87 LEU A C 1
ATOM 684 O O . LEU A 1 87 ? 0.445 14.106 -4.342 1.00 80.50 87 LEU A O 1
ATOM 688 N N . ILE A 1 88 ? -0.899 15.583 -3.324 1.00 79.25 88 ILE A N 1
ATOM 689 C CA . ILE A 1 88 ? -0.839 16.599 -4.397 1.00 79.25 88 ILE A CA 1
ATOM 690 C C . ILE A 1 88 ? 0.562 17.216 -4.469 1.00 79.25 88 ILE A C 1
ATOM 692 O O . ILE A 1 88 ? 1.055 17.546 -5.547 1.00 79.25 88 ILE A O 1
ATOM 696 N N . GLY A 1 89 ? 1.232 17.316 -3.319 1.00 75.75 89 GLY A N 1
ATOM 697 C CA . GLY A 1 89 ? 2.591 17.830 -3.214 1.00 75.75 89 GLY A CA 1
ATOM 698 C C . GLY A 1 89 ? 3.630 17.010 -3.976 1.00 75.75 89 GLY A C 1
ATOM 699 O O . GLY A 1 89 ? 4.701 17.544 -4.226 1.00 75.75 89 GLY A O 1
ATOM 700 N N . PHE A 1 90 ? 3.297 15.785 -4.414 1.00 73.44 90 PHE A N 1
ATOM 701 C CA . PHE A 1 90 ? 4.159 14.931 -5.241 1.00 73.44 90 PHE A CA 1
ATOM 702 C C . PHE A 1 90 ? 4.573 15.585 -6.572 1.00 73.44 90 PHE A C 1
ATOM 704 O O . PHE A 1 90 ? 5.580 15.207 -7.173 1.00 73.44 90 PHE A O 1
ATOM 711 N N . TRP A 1 91 ? 3.814 16.587 -7.030 1.00 76.25 91 TRP A N 1
ATOM 712 C CA . TRP A 1 91 ? 4.138 17.331 -8.244 1.00 76.25 91 TRP A CA 1
ATOM 713 C C . TRP A 1 91 ? 5.238 18.391 -8.058 1.00 76.25 91 TRP A C 1
ATOM 715 O O . TRP A 1 91 ? 5.680 18.982 -9.041 1.00 76.25 91 TRP A O 1
ATOM 725 N N . ILE A 1 92 ? 5.694 18.647 -6.827 1.00 81.12 92 ILE A N 1
ATOM 726 C CA . ILE A 1 92 ? 6.698 19.675 -6.534 1.00 81.12 92 ILE A CA 1
ATOM 727 C C . ILE A 1 92 ? 8.077 19.008 -6.404 1.00 81.12 92 ILE A C 1
ATOM 729 O O . ILE A 1 92 ? 8.389 18.442 -5.349 1.00 81.12 92 ILE A O 1
ATOM 733 N N . PRO A 1 93 ? 8.949 19.080 -7.429 1.00 66.62 93 PRO A N 1
ATOM 734 C CA . PRO A 1 93 ? 10.308 18.564 -7.302 1.00 66.62 93 PRO A CA 1
ATOM 735 C C . PRO A 1 93 ? 10.997 19.234 -6.097 1.00 66.62 93 PRO A C 1
ATOM 737 O O . PRO A 1 93 ? 10.773 20.410 -5.829 1.00 66.62 93 PRO A O 1
ATOM 740 N N . PHE A 1 94 ? 11.799 18.472 -5.345 1.00 74.25 94 PHE A N 1
ATOM 741 C CA . PHE A 1 94 ? 12.510 18.848 -4.102 1.00 74.25 94 PHE A CA 1
ATOM 742 C C . PHE A 1 94 ? 11.726 18.800 -2.775 1.00 74.25 94 PHE A C 1
ATOM 744 O O . PHE A 1 94 ? 12.302 18.353 -1.783 1.00 74.25 94 PHE A O 1
ATOM 751 N N . LEU A 1 95 ? 10.435 19.151 -2.713 1.00 75.62 95 LEU A N 1
ATOM 752 C CA . LEU A 1 95 ? 9.646 19.009 -1.464 1.00 75.62 95 LEU A CA 1
ATOM 753 C C . LEU A 1 95 ? 9.092 17.590 -1.253 1.00 75.62 95 LEU A C 1
ATOM 755 O O . LEU A 1 95 ? 8.728 17.220 -0.134 1.00 75.62 95 LEU A O 1
ATOM 759 N N . ASN A 1 96 ? 9.087 16.778 -2.311 1.00 81.31 96 ASN A N 1
ATOM 760 C CA . ASN A 1 96 ? 8.515 15.433 -2.332 1.00 81.31 96 ASN A CA 1
ATOM 761 C C . ASN A 1 96 ? 8.961 14.535 -1.176 1.00 81.31 96 ASN A C 1
ATOM 763 O O . ASN A 1 96 ? 8.131 13.834 -0.607 1.00 81.31 96 ASN A O 1
ATOM 767 N N . PHE A 1 97 ? 10.239 14.560 -0.791 1.00 84.00 97 PHE A N 1
ATOM 768 C CA . PHE A 1 97 ? 10.752 13.642 0.228 1.00 84.00 97 PHE A CA 1
ATOM 769 C C . PHE A 1 97 ? 10.170 13.917 1.624 1.00 84.00 97 PHE A C 1
ATOM 771 O O . PHE A 1 97 ? 9.709 12.998 2.301 1.00 84.00 97 PHE A O 1
ATOM 778 N N . VAL A 1 98 ? 10.120 15.188 2.039 1.00 86.31 98 VAL A N 1
ATOM 779 C CA . VAL A 1 98 ? 9.574 15.586 3.350 1.00 86.31 98 VAL A CA 1
ATOM 780 C C . VAL A 1 98 ? 8.068 15.332 3.414 1.00 86.31 98 VAL A C 1
ATOM 782 O O . VAL A 1 98 ? 7.563 14.812 4.415 1.00 86.31 98 VAL A O 1
ATOM 785 N N . LEU A 1 99 ? 7.349 15.662 2.336 1.00 86.75 99 LEU A N 1
ATOM 786 C CA . LEU A 1 99 ? 5.909 15.420 2.242 1.00 86.75 99 LEU A CA 1
ATOM 787 C C . LEU A 1 99 ? 5.597 13.921 2.249 1.00 86.75 99 LEU A C 1
ATOM 789 O O . LEU A 1 99 ? 4.670 13.497 2.938 1.00 86.75 99 LEU A O 1
ATOM 793 N N . PHE A 1 100 ? 6.409 13.116 1.562 1.00 84.12 100 PHE A N 1
ATOM 794 C CA . PHE A 1 100 ? 6.273 11.664 1.531 1.00 84.12 100 PHE A CA 1
ATOM 795 C C . PHE A 1 100 ? 6.492 11.036 2.907 1.00 84.12 100 PHE A C 1
ATOM 797 O O . PHE A 1 100 ? 5.669 10.230 3.344 1.00 84.12 100 PHE A O 1
ATOM 804 N N . ILE A 1 101 ? 7.550 11.429 3.626 1.00 87.69 101 ILE A N 1
ATOM 805 C CA . ILE A 1 101 ? 7.796 10.941 4.991 1.00 87.69 101 ILE A CA 1
ATOM 806 C C . ILE A 1 101 ? 6.633 11.323 5.904 1.00 87.69 101 ILE A C 1
ATOM 808 O O . ILE A 1 101 ? 6.113 10.475 6.629 1.00 87.69 101 ILE A O 1
ATOM 812 N N . THR A 1 102 ? 6.186 12.578 5.838 1.00 88.12 102 THR A N 1
ATOM 813 C CA . THR A 1 102 ? 5.088 13.074 6.675 1.00 88.12 102 THR A CA 1
ATOM 814 C C . THR A 1 102 ? 3.801 12.297 6.398 1.00 88.12 102 THR A C 1
ATOM 816 O O . THR A 1 102 ? 3.192 11.767 7.328 1.00 88.12 102 THR A O 1
ATOM 819 N N . PHE A 1 103 ? 3.414 12.157 5.126 1.00 89.19 103 PHE A N 1
ATOM 820 C CA . PHE A 1 103 ? 2.257 11.358 4.720 1.00 89.19 103 PHE A CA 1
ATOM 821 C C . PHE A 1 103 ? 2.366 9.913 5.210 1.00 89.19 103 PHE A C 1
ATOM 823 O O . PHE A 1 103 ? 1.411 9.382 5.775 1.00 89.19 103 PHE A O 1
ATOM 830 N N . THR A 1 104 ? 3.543 9.308 5.054 1.00 87.06 104 THR A N 1
ATOM 831 C CA . THR A 1 104 ? 3.814 7.937 5.489 1.00 87.06 104 THR A CA 1
ATOM 832 C C . THR A 1 104 ? 3.561 7.791 6.988 1.00 87.06 104 THR A C 1
ATOM 834 O O . THR A 1 104 ? 2.776 6.935 7.385 1.00 87.06 104 THR A O 1
ATOM 837 N N . VAL A 1 105 ? 4.111 8.668 7.834 1.00 89.00 105 VAL A N 1
ATOM 838 C CA . VAL A 1 105 ? 3.881 8.627 9.292 1.00 89.00 105 VAL A CA 1
ATOM 839 C C . VAL A 1 105 ? 2.387 8.699 9.632 1.00 89.00 105 VAL A C 1
ATOM 841 O O . VAL A 1 105 ? 1.896 7.888 10.419 1.00 89.00 105 VAL A O 1
ATOM 844 N N . PHE A 1 106 ? 1.637 9.614 9.008 1.00 90.06 106 PHE A N 1
ATOM 845 C CA . PHE A 1 106 ? 0.187 9.700 9.216 1.00 90.06 106 PHE A CA 1
ATOM 846 C C . PHE A 1 106 ? -0.548 8.438 8.754 1.00 90.06 106 PHE A C 1
ATOM 848 O O . PHE A 1 106 ? -1.436 7.956 9.461 1.00 90.06 106 PHE A O 1
ATOM 855 N N . TYR A 1 107 ? -0.153 7.873 7.614 1.00 88.62 107 TYR A N 1
ATOM 856 C CA . TYR A 1 107 ? -0.711 6.630 7.094 1.00 88.62 107 TYR A CA 1
ATOM 857 C C . TYR A 1 107 ? -0.498 5.461 8.067 1.00 88.62 107 TYR A C 1
ATOM 859 O O . TYR A 1 107 ? -1.448 4.735 8.370 1.00 88.62 107 TYR A O 1
ATOM 867 N N . PHE A 1 108 ? 0.705 5.325 8.635 1.00 89.56 108 PHE A N 1
ATOM 868 C CA . PHE A 1 108 ? 1.002 4.320 9.661 1.00 89.56 108 PHE A CA 1
ATOM 869 C C . PHE A 1 108 ? 0.102 4.481 10.894 1.00 89.56 108 PHE A C 1
ATOM 871 O O . PHE A 1 108 ? -0.450 3.492 11.378 1.00 89.56 108 PHE A O 1
ATOM 878 N N . ILE A 1 109 ? -0.112 5.713 11.369 1.00 90.25 109 ILE A N 1
ATOM 879 C CA . ILE A 1 109 ? -0.985 5.995 12.523 1.00 90.25 109 ILE A CA 1
ATOM 880 C C . ILE A 1 109 ? -2.448 5.642 12.216 1.00 90.25 109 ILE A C 1
ATOM 882 O O . ILE A 1 109 ? -3.134 5.042 13.050 1.00 90.25 109 ILE A O 1
ATOM 886 N N . TRP A 1 110 ? -2.949 5.986 11.027 1.00 90.31 110 TRP A N 1
ATOM 887 C CA . TRP A 1 110 ? -4.311 5.623 10.625 1.00 90.31 110 TRP A CA 1
ATOM 888 C C . TRP A 1 110 ? -4.493 4.120 10.528 1.00 90.31 110 TRP A C 1
ATOM 890 O O . TRP A 1 110 ? -5.505 3.591 10.995 1.00 90.31 110 TRP A O 1
ATOM 900 N N . MET A 1 111 ? -3.515 3.423 9.957 1.00 88.38 111 MET A N 1
ATOM 901 C CA . MET A 1 111 ? -3.601 1.980 9.803 1.00 88.38 111 MET A CA 1
ATOM 902 C C . MET A 1 111 ? -3.494 1.259 11.146 1.00 88.38 111 MET A C 1
ATOM 904 O O . MET A 1 111 ? -4.256 0.328 11.397 1.00 88.38 111 MET A O 1
ATOM 908 N N . TRP A 1 112 ? -2.642 1.750 12.049 1.00 90.50 112 TRP A N 1
ATOM 909 C CA . TRP A 1 112 ? -2.563 1.274 13.429 1.00 90.50 112 TRP A CA 1
ATOM 910 C C . TRP A 1 112 ? -3.935 1.328 14.111 1.00 90.50 112 TRP A C 1
ATOM 912 O O . TRP A 1 112 ? -4.436 0.311 14.593 1.00 90.50 112 TRP A O 1
ATOM 922 N N . LYS A 1 113 ? -4.590 2.496 14.085 1.00 88.12 113 LYS A N 1
ATOM 923 C CA . LYS A 1 113 ? -5.938 2.670 14.650 1.00 88.12 113 LYS A CA 1
ATOM 924 C C . LYS A 1 113 ? -7.000 1.848 13.924 1.00 88.12 113 LYS A C 1
ATOM 926 O O . LYS A 1 113 ? -7.959 1.405 14.546 1.00 88.12 113 LYS A O 1
ATOM 931 N N . THR A 1 114 ? -6.839 1.632 12.621 1.00 87.88 114 THR A N 1
ATOM 932 C CA . THR A 1 114 ? -7.743 0.783 11.835 1.00 87.88 114 THR A CA 1
ATOM 933 C C . THR A 1 114 ? -7.670 -0.668 12.300 1.00 87.88 114 THR A C 1
ATOM 935 O O . THR A 1 114 ? -8.710 -1.294 12.499 1.00 87.88 114 THR A O 1
ATOM 938 N N . PHE A 1 115 ? -6.470 -1.195 12.554 1.00 88.50 115 PHE A N 1
ATOM 939 C CA . PHE A 1 115 ? -6.315 -2.531 13.130 1.00 88.50 115 PHE A CA 1
ATOM 940 C C . PHE A 1 115 ? -6.932 -2.623 14.528 1.00 88.50 115 PHE A C 1
ATOM 942 O O . PHE A 1 115 ? -7.693 -3.558 14.782 1.00 88.50 115 PHE A O 1
ATOM 949 N N . GLU A 1 116 ? -6.701 -1.631 15.392 1.00 87.00 116 GLU A N 1
ATOM 950 C CA . GLU A 1 116 ? -7.316 -1.582 16.727 1.00 87.00 116 GLU A CA 1
ATOM 951 C C . GLU A 1 116 ? -8.848 -1.545 16.656 1.00 87.00 116 GLU A C 1
ATOM 953 O O . GLU A 1 116 ? -9.524 -2.259 17.399 1.00 87.00 116 GLU A O 1
ATOM 958 N N . ALA A 1 117 ? -9.408 -0.787 15.709 1.00 86.12 117 ALA A N 1
ATOM 959 C CA . ALA A 1 117 ? -10.847 -0.715 15.476 1.00 86.12 117 ALA A CA 1
ATOM 960 C C . ALA A 1 117 ? -11.449 -2.044 14.994 1.00 86.12 117 ALA A C 1
ATOM 962 O O . ALA A 1 117 ? -12.633 -2.286 15.208 1.00 86.12 117 ALA A O 1
ATOM 963 N N . VAL A 1 118 ? -10.650 -2.917 14.377 1.00 85.25 118 VAL A N 1
ATOM 964 C CA . VAL A 1 118 ? -11.046 -4.275 13.964 1.00 85.25 118 VAL A CA 1
ATOM 965 C C . VAL A 1 118 ? -10.742 -5.315 15.064 1.00 85.25 118 VAL A C 1
ATOM 967 O O . VAL A 1 118 ? -11.019 -6.505 14.907 1.00 85.25 118 VAL A O 1
ATOM 970 N N . GLY A 1 119 ? -10.205 -4.889 16.213 1.00 81.75 119 GLY A N 1
ATOM 971 C CA . GLY A 1 119 ? -9.823 -5.769 17.321 1.00 81.75 119 GLY A CA 1
ATOM 972 C C . GLY A 1 119 ? -8.513 -6.524 17.080 1.00 81.75 119 GLY A C 1
ATOM 973 O O . GLY A 1 119 ? -8.272 -7.556 17.702 1.00 81.75 119 GLY A O 1
ATOM 974 N N . LYS A 1 120 ? -7.676 -6.042 16.157 1.00 84.69 120 LYS A N 1
ATOM 975 C CA . LYS A 1 120 ? -6.333 -6.565 15.890 1.00 84.69 120 LYS A CA 1
ATOM 976 C C . LYS A 1 120 ? -5.280 -5.666 16.526 1.00 84.69 120 LYS A C 1
ATOM 978 O O . LYS A 1 120 ? -5.508 -4.471 16.699 1.00 84.69 120 LYS A O 1
ATOM 983 N N . PRO A 1 121 ? -4.124 -6.223 16.903 1.00 88.25 121 PRO A N 1
ATOM 984 C CA . PRO A 1 121 ? -3.099 -5.425 17.542 1.00 88.25 121 PRO A CA 1
ATOM 985 C C . PRO A 1 121 ? -2.468 -4.451 16.533 1.00 88.25 121 PRO A C 1
ATOM 987 O O . PRO A 1 121 ? -1.970 -4.859 15.486 1.00 88.25 121 PRO A O 1
ATOM 990 N N . GLY A 1 122 ? -2.471 -3.157 16.856 1.00 84.19 122 GLY A N 1
ATOM 991 C CA . GLY A 1 122 ? -2.021 -2.109 15.936 1.00 84.19 122 GLY A CA 1
ATOM 992 C C . GLY A 1 122 ? -0.542 -2.187 15.545 1.00 84.19 122 GLY A C 1
ATOM 993 O O . GLY A 1 122 ? -0.192 -1.821 14.427 1.00 84.19 122 GLY A O 1
ATOM 994 N N . TRP A 1 123 ? 0.311 -2.772 16.398 1.00 86.81 123 TRP A N 1
ATOM 995 C CA . TRP A 1 123 ? 1.743 -2.971 16.122 1.00 86.81 123 TRP A CA 1
ATOM 996 C C . TRP A 1 123 ? 2.019 -3.865 14.905 1.00 86.81 123 TRP A C 1
ATOM 998 O O . TRP A 1 123 ? 3.126 -3.835 14.373 1.00 86.81 123 TRP A O 1
ATOM 1008 N N . TRP A 1 124 ? 1.021 -4.610 14.414 1.00 87.31 124 TRP A N 1
ATOM 1009 C CA . TRP A 1 124 ? 1.124 -5.371 13.167 1.00 87.31 124 TRP A CA 1
ATOM 1010 C C . TRP A 1 124 ? 1.535 -4.509 11.972 1.00 87.31 124 TRP A C 1
ATOM 1012 O O . TRP A 1 124 ? 2.209 -5.004 11.070 1.00 87.31 124 TRP A O 1
ATOM 1022 N N . ILE A 1 125 ? 1.213 -3.212 11.985 1.00 87.00 125 ILE A N 1
ATOM 1023 C CA . ILE A 1 125 ? 1.649 -2.300 10.927 1.00 87.00 125 ILE A CA 1
ATOM 1024 C C . ILE A 1 125 ? 3.179 -2.170 10.855 1.00 87.00 125 ILE A C 1
ATOM 1026 O O . ILE A 1 125 ? 3.709 -1.955 9.771 1.00 87.00 125 ILE A O 1
ATOM 1030 N N . LEU A 1 126 ? 3.914 -2.354 11.957 1.00 88.06 126 LEU A N 1
ATOM 1031 C CA . LEU A 1 126 ? 5.376 -2.206 11.977 1.00 88.06 126 LEU A CA 1
ATOM 1032 C C . LEU A 1 126 ? 6.082 -3.245 11.101 1.00 88.06 126 LEU A C 1
ATOM 1034 O O . LEU A 1 126 ? 7.131 -2.949 10.535 1.00 88.06 126 LEU A O 1
ATOM 1038 N N . PHE 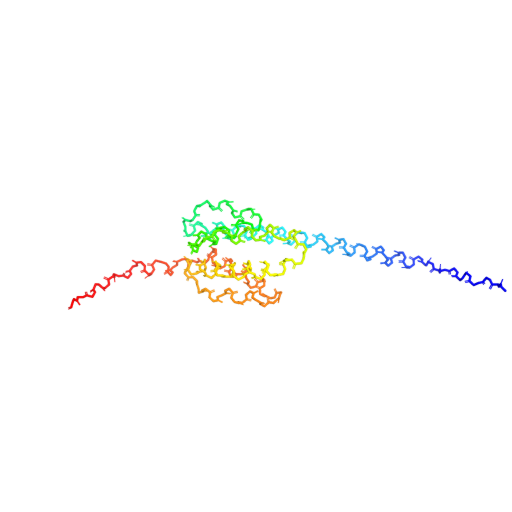A 1 127 ? 5.486 -4.426 10.907 1.00 87.25 127 PHE A N 1
ATOM 1039 C CA . PHE A 1 127 ? 6.034 -5.427 9.988 1.00 87.25 127 PHE A CA 1
ATOM 1040 C C . PHE A 1 127 ? 6.063 -4.949 8.533 1.00 87.25 127 PHE A C 1
ATOM 1042 O O . PHE A 1 127 ? 6.891 -5.422 7.758 1.00 87.25 127 PHE A O 1
ATOM 1049 N N . SER A 1 128 ? 5.212 -3.984 8.166 1.00 85.81 128 SER A N 1
ATOM 1050 C CA . SER A 1 128 ? 5.204 -3.405 6.817 1.00 85.81 128 SER A CA 1
ATOM 1051 C C . SER A 1 128 ? 6.424 -2.527 6.513 1.00 85.81 128 SER A C 1
ATOM 1053 O O . SER A 1 128 ? 6.662 -2.210 5.350 1.00 85.81 128 SER A O 1
ATOM 1055 N N . LEU A 1 129 ? 7.228 -2.175 7.527 1.00 87.19 129 LEU A N 1
ATOM 1056 C CA . LEU A 1 129 ? 8.439 -1.368 7.361 1.00 87.19 129 LEU A CA 1
ATOM 1057 C C . LEU A 1 129 ? 9.577 -2.139 6.670 1.00 87.19 129 LEU A C 1
ATOM 1059 O O . LEU A 1 129 ? 10.471 -1.529 6.088 1.00 87.19 129 LEU A O 1
ATOM 1063 N N . ILE A 1 130 ? 9.549 -3.476 6.713 1.00 86.50 130 ILE A N 1
ATOM 1064 C CA . ILE A 1 130 ? 10.556 -4.311 6.053 1.00 86.50 130 ILE A CA 1
ATOM 1065 C C . ILE A 1 130 ? 10.355 -4.208 4.529 1.00 86.50 130 ILE A C 1
ATOM 1067 O O . ILE A 1 130 ? 9.272 -4.536 4.038 1.00 86.50 130 ILE A O 1
ATOM 1071 N N . PRO A 1 131 ? 11.363 -3.791 3.741 1.00 79.81 131 PRO A N 1
ATOM 1072 C CA . PRO A 1 131 ? 11.217 -3.697 2.292 1.00 79.81 131 PRO A CA 1
ATOM 1073 C C . PRO A 1 131 ? 10.964 -5.082 1.680 1.00 79.81 131 PRO A C 1
ATOM 1075 O O . PRO A 1 131 ? 11.488 -6.087 2.158 1.00 79.81 131 PRO A O 1
ATOM 1078 N N . PHE A 1 132 ? 10.156 -5.130 0.617 1.00 82.50 132 PHE A N 1
ATOM 1079 C CA . PHE A 1 132 ? 9.683 -6.342 -0.074 1.00 82.50 132 PHE A CA 1
ATOM 1080 C C . PHE A 1 132 ? 8.831 -7.284 0.791 1.00 82.50 132 PHE A C 1
ATOM 1082 O O . PHE A 1 132 ? 7.635 -7.433 0.538 1.00 82.50 132 PHE A O 1
ATOM 1089 N N . ALA A 1 133 ? 9.404 -7.880 1.839 1.00 86.00 133 ALA A N 1
ATOM 1090 C CA . ALA A 1 133 ? 8.703 -8.812 2.718 1.00 86.00 133 ALA A CA 1
ATOM 1091 C C . ALA A 1 133 ? 7.548 -8.133 3.468 1.00 86.00 133 ALA A C 1
ATOM 1093 O O . ALA A 1 133 ? 6.456 -8.691 3.555 1.00 86.00 133 ALA A O 1
ATOM 1094 N N . GLY A 1 134 ? 7.748 -6.904 3.948 1.00 86.75 134 GLY A N 1
ATOM 1095 C CA . GLY A 1 134 ? 6.728 -6.153 4.674 1.00 86.75 134 GLY A CA 1
ATOM 1096 C C . GLY A 1 134 ? 5.499 -5.832 3.830 1.00 86.75 134 GLY A C 1
ATOM 1097 O O . GLY A 1 134 ? 4.397 -5.823 4.366 1.00 86.75 134 GLY A O 1
ATOM 1098 N N . GLN A 1 135 ? 5.645 -5.660 2.512 1.00 84.19 135 GLN A N 1
ATOM 1099 C CA . GLN A 1 135 ? 4.508 -5.443 1.607 1.00 84.19 135 GLN A CA 1
ATOM 1100 C C . GLN A 1 135 ? 3.640 -6.701 1.494 1.00 84.19 135 GLN A C 1
ATOM 1102 O O . GLN A 1 135 ? 2.417 -6.632 1.608 1.00 84.19 135 GLN A O 1
ATOM 1107 N N . ILE A 1 136 ? 4.274 -7.868 1.345 1.00 88.44 136 ILE A N 1
ATOM 1108 C CA . ILE A 1 136 ? 3.573 -9.158 1.295 1.00 88.44 136 ILE A CA 1
ATOM 1109 C C . ILE A 1 136 ? 2.887 -9.429 2.636 1.00 88.44 136 ILE A C 1
ATOM 1111 O O . ILE A 1 136 ? 1.698 -9.745 2.676 1.00 88.44 136 ILE A O 1
ATOM 1115 N N . ILE A 1 137 ? 3.612 -9.240 3.743 1.00 89.69 137 ILE A N 1
ATOM 1116 C CA . ILE A 1 137 ? 3.070 -9.394 5.096 1.00 89.69 137 ILE A CA 1
ATOM 1117 C C . ILE A 1 137 ? 1.889 -8.441 5.294 1.00 89.69 137 ILE A C 1
ATOM 1119 O O . ILE A 1 137 ? 0.841 -8.867 5.766 1.00 89.69 137 ILE A O 1
ATOM 1123 N N . PHE A 1 138 ? 2.002 -7.180 4.875 1.00 89.31 138 PHE A N 1
ATOM 1124 C CA . PHE A 1 138 ? 0.924 -6.202 4.983 1.00 89.31 138 PHE A CA 1
ATOM 1125 C C . PHE A 1 138 ? -0.343 -6.639 4.240 1.00 89.31 138 PHE A C 1
ATOM 1127 O O . PHE A 1 138 ? -1.428 -6.549 4.810 1.00 89.31 138 PHE A O 1
ATOM 1134 N N . LEU A 1 139 ? -0.227 -7.173 3.020 1.00 89.75 139 LEU A N 1
ATOM 1135 C CA . LEU A 1 139 ? -1.377 -7.701 2.273 1.00 89.75 139 LEU A CA 1
ATOM 1136 C C . LEU A 1 139 ? -2.059 -8.859 3.012 1.00 89.75 139 LEU A C 1
ATOM 1138 O O . LEU A 1 139 ? -3.292 -8.919 3.067 1.00 89.75 139 LEU A O 1
ATOM 1142 N N . VAL A 1 140 ? -1.272 -9.748 3.622 1.00 90.62 140 VAL A N 1
ATOM 1143 C CA . VAL A 1 140 ? -1.795 -10.845 4.448 1.00 90.62 140 VAL A CA 1
ATOM 1144 C C . VAL A 1 140 ? -2.493 -10.293 5.69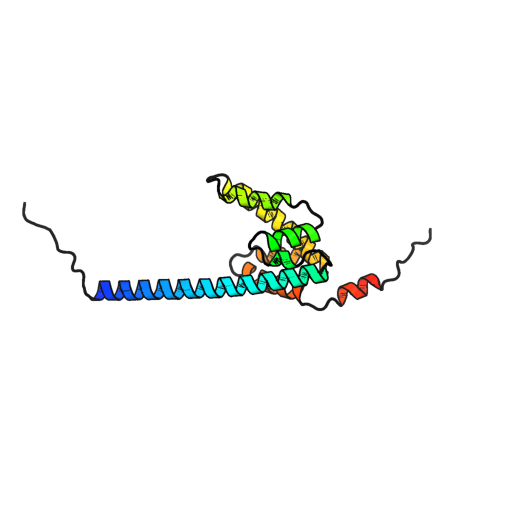2 1.00 90.62 140 VAL A C 1
ATOM 1146 O O . VAL A 1 140 ? -3.634 -10.659 5.964 1.00 90.62 140 VAL A O 1
ATOM 1149 N N . LEU A 1 141 ? -1.864 -9.368 6.422 1.00 91.44 141 LEU A N 1
ATOM 1150 C CA . LEU A 1 141 ? -2.434 -8.743 7.622 1.00 91.44 141 LEU A CA 1
ATOM 1151 C C . LEU A 1 141 ? -3.723 -7.975 7.310 1.00 91.44 141 LEU A C 1
ATOM 1153 O O . LEU A 1 141 ? -4.684 -8.048 8.077 1.00 91.44 141 LEU A O 1
ATOM 1157 N N . LEU A 1 142 ? -3.768 -7.279 6.172 1.00 90.75 142 LEU A N 1
ATOM 1158 C CA . LEU A 1 142 ? -4.953 -6.581 5.683 1.00 90.75 142 LEU A CA 1
ATOM 1159 C C . LEU A 1 142 ? -6.087 -7.571 5.389 1.00 90.75 142 LEU A C 1
ATOM 1161 O O . LEU A 1 142 ? -7.223 -7.328 5.792 1.00 90.75 142 LEU A O 1
ATOM 1165 N N . GLY A 1 143 ? -5.779 -8.714 4.771 1.00 90.19 143 GLY A N 1
ATOM 1166 C CA . GLY A 1 143 ? -6.742 -9.797 4.562 1.00 90.19 143 GLY A CA 1
ATOM 1167 C C . GLY A 1 143 ? -7.243 -10.402 5.873 1.00 90.19 143 GLY A C 1
ATOM 1168 O O . GLY A 1 143 ? -8.443 -10.599 6.060 1.00 90.19 143 GLY A O 1
ATOM 1169 N N . VAL A 1 144 ? -6.348 -10.622 6.836 1.00 89.81 144 VAL A N 1
ATOM 1170 C CA . VAL A 1 144 ? -6.712 -11.093 8.180 1.00 89.81 144 VAL A CA 1
ATOM 1171 C C . VAL A 1 144 ? -7.605 -10.073 8.893 1.00 89.81 144 VAL A C 1
ATOM 1173 O O . VAL A 1 144 ? -8.588 -10.459 9.526 1.00 89.81 144 VAL A O 1
ATOM 1176 N N . ALA A 1 145 ? -7.340 -8.773 8.783 1.00 88.62 145 ALA A N 1
ATOM 1177 C CA . ALA A 1 145 ? -8.235 -7.751 9.323 1.00 88.62 145 ALA A CA 1
ATOM 1178 C C . ALA A 1 145 ? -9.597 -7.748 8.603 1.00 88.62 145 ALA A C 1
ATOM 1180 O O . ALA A 1 145 ? -10.649 -7.773 9.250 1.00 88.62 145 ALA A O 1
ATOM 1181 N N . ALA A 1 146 ? -9.594 -7.815 7.273 1.00 89.00 146 ALA A N 1
ATOM 1182 C CA . ALA A 1 146 ? -10.802 -7.834 6.458 1.00 89.00 146 ALA A CA 1
ATOM 1183 C C . ALA A 1 146 ? -11.693 -9.053 6.732 1.00 89.00 146 ALA A C 1
ATOM 1185 O O . ALA A 1 146 ? -12.896 -8.883 6.933 1.00 89.00 146 ALA A O 1
ATOM 1186 N N . TRP A 1 147 ? -11.133 -10.261 6.841 1.00 89.06 147 TRP A N 1
ATOM 1187 C CA . TRP A 1 147 ? -11.912 -11.509 6.851 1.00 89.06 147 TRP A CA 1
ATOM 1188 C C . TRP A 1 147 ? -11.804 -12.361 8.116 1.00 89.06 147 TRP A C 1
ATOM 1190 O O . TRP A 1 147 ? -12.611 -13.271 8.270 1.00 89.06 147 TRP A O 1
ATOM 1200 N N . SER A 1 148 ? -10.913 -12.079 9.075 1.00 83.06 148 SER A N 1
ATOM 1201 C CA . SER A 1 148 ? -10.904 -12.891 10.306 1.00 83.06 148 SER A CA 1
ATOM 1202 C C . SER A 1 148 ? -12.188 -12.715 11.126 1.00 83.06 148 SER A C 1
ATOM 1204 O O . SER A 1 148 ? -12.775 -11.627 11.184 1.00 83.06 148 SER A O 1
ATOM 1206 N N . ASN A 1 149 ? -12.630 -13.812 11.747 1.00 63.16 149 ASN A N 1
ATOM 1207 C CA . ASN A 1 149 ? -13.865 -13.874 12.521 1.00 63.16 149 ASN A CA 1
ATOM 1208 C C . ASN A 1 149 ? -13.789 -12.976 13.766 1.00 63.16 149 ASN A C 1
ATOM 1210 O O . ASN A 1 149 ? -12.886 -13.089 14.596 1.00 63.16 149 ASN A O 1
ATOM 1214 N N . SER A 1 150 ? -14.781 -12.101 13.909 1.00 53.72 150 SER A N 1
ATOM 1215 C CA . SER A 1 150 ? -14.943 -11.068 14.942 1.00 53.72 150 SER A CA 1
ATOM 1216 C C . SER A 1 150 ? -15.353 -11.606 16.325 1.00 53.72 150 SER A C 1
ATOM 1218 O O . SER A 1 150 ? -15.940 -10.876 17.123 1.00 53.72 150 SER A O 1
ATOM 1220 N N . GLN A 1 151 ? -15.009 -12.856 16.653 1.00 49.59 151 GLN A N 1
ATOM 1221 C CA . GLN A 1 151 ? -15.296 -13.488 17.954 1.00 49.59 151 GLN A CA 1
ATOM 1222 C C . GLN A 1 151 ? -14.794 -12.628 19.138 1.00 49.59 151 GLN A C 1
ATOM 1224 O O . GLN A 1 151 ? -15.436 -12.548 20.182 1.00 49.59 151 GLN A O 1
ATOM 1229 N N . GLN A 1 152 ? -13.690 -11.891 18.955 1.00 51.31 152 GLN A N 1
ATOM 1230 C CA . GLN A 1 152 ? -13.151 -10.974 19.969 1.00 51.31 152 GLN A CA 1
ATOM 1231 C C . GLN A 1 152 ? -14.014 -9.723 20.223 1.00 51.31 152 GLN A C 1
ATOM 1233 O O . GLN A 1 152 ? -13.977 -9.193 21.331 1.00 51.31 152 GLN A O 1
ATOM 1238 N N . MET A 1 153 ? -14.817 -9.259 19.255 1.00 52.22 153 MET A N 1
ATOM 1239 C CA . MET A 1 153 ? -15.667 -8.068 19.426 1.00 52.22 153 MET A CA 1
ATOM 1240 C C . MET A 1 153 ? -16.964 -8.364 20.191 1.00 52.22 153 MET A C 1
ATOM 1242 O O . MET A 1 153 ? -17.489 -7.476 20.852 1.00 52.22 153 MET A O 1
ATOM 1246 N N . GLN A 1 154 ? -17.463 -9.604 20.151 1.00 49.44 154 GLN A N 1
ATOM 1247 C CA . GLN A 1 154 ? -18.641 -10.014 20.931 1.00 49.44 154 GLN A CA 1
ATOM 1248 C C . GLN A 1 154 ? -18.287 -10.316 22.398 1.00 49.44 154 GLN A C 1
ATOM 1250 O O . GLN A 1 154 ? -19.099 -10.093 23.294 1.00 49.44 154 GLN A O 1
ATOM 1255 N N . ALA A 1 155 ? -17.054 -10.766 22.664 1.00 50.69 155 ALA A N 1
ATOM 1256 C CA . ALA A 1 155 ? -16.572 -11.075 24.012 1.00 50.69 155 ALA A CA 1
ATOM 1257 C C . ALA A 1 155 ? -16.289 -9.830 24.882 1.00 50.69 155 ALA A C 1
ATOM 1259 O O . ALA A 1 155 ? -16.282 -9.925 26.110 1.00 50.69 155 ALA A O 1
ATOM 1260 N N . SER A 1 156 ? -16.041 -8.661 24.278 1.00 51.50 156 SER A N 1
ATOM 1261 C CA . SER A 1 156 ? -15.813 -7.408 25.015 1.00 51.50 156 SER A CA 1
ATOM 1262 C C . SER A 1 156 ? -17.111 -6.664 25.345 1.00 51.50 156 SER A C 1
ATOM 1264 O O . SER A 1 156 ? -17.179 -6.026 26.393 1.00 51.50 156 SER A O 1
ATOM 1266 N N . SER A 1 157 ? -18.156 -6.793 24.518 1.00 54.97 157 SER A N 1
ATOM 1267 C CA . SER A 1 157 ? -19.486 -6.223 24.786 1.00 54.97 157 SER A CA 1
ATOM 1268 C C . SER A 1 157 ? -20.338 -7.052 25.750 1.00 54.97 157 SER A C 1
ATOM 1270 O O . SER A 1 157 ? -21.303 -6.533 26.301 1.00 54.97 157 SER A O 1
ATOM 1272 N N . SER A 1 158 ? -20.011 -8.333 25.953 1.00 54.31 158 SER A N 1
ATOM 1273 C CA . SER A 1 158 ? -20.719 -9.220 26.887 1.00 54.31 158 SER A CA 1
ATOM 1274 C C . SER A 1 158 ? -20.183 -9.163 28.318 1.00 54.31 158 SER A C 1
ATOM 1276 O O . SER A 1 158 ? -20.794 -9.736 29.220 1.00 54.31 158 SER A O 1
ATOM 1278 N N . ARG A 1 159 ? -19.067 -8.460 28.566 1.00 56.03 159 ARG A N 1
ATOM 1279 C CA . ARG A 1 159 ? -18.597 -8.231 29.935 1.00 56.03 159 ARG A CA 1
ATOM 1280 C C . ARG A 1 159 ? -19.533 -7.229 30.614 1.00 56.03 159 ARG A C 1
ATOM 1282 O O . ARG A 1 159 ? -19.561 -6.071 30.193 1.00 56.03 159 ARG A O 1
ATOM 1289 N N . PRO A 1 160 ? -20.273 -7.621 31.670 1.00 62.53 160 PRO A N 1
ATOM 1290 C CA . PRO A 1 160 ? -21.061 -6.664 32.426 1.00 62.53 160 PRO A CA 1
ATOM 1291 C C . PRO A 1 160 ? -20.116 -5.589 32.962 1.00 62.53 160 PRO A C 1
ATOM 1293 O O . PRO A 1 160 ? -19.082 -5.896 33.562 1.00 62.53 160 PRO A O 1
ATOM 1296 N N . VAL A 1 161 ? -20.456 -4.323 32.714 1.00 67.56 161 VAL A N 1
ATOM 1297 C CA . VAL A 1 161 ? -19.748 -3.172 33.276 1.00 67.56 161 VAL A CA 1
ATOM 1298 C C . VAL A 1 161 ? -19.812 -3.318 34.792 1.00 67.56 161 VAL A C 1
ATOM 1300 O O . VAL A 1 161 ? -20.843 -3.046 35.407 1.00 67.56 161 VAL A O 1
ATOM 1303 N N . ARG A 1 162 ? -18.721 -3.798 35.400 1.00 70.00 162 ARG A N 1
ATOM 1304 C CA . ARG A 1 162 ? -18.593 -3.908 36.852 1.00 70.00 162 ARG A CA 1
ATOM 1305 C C . ARG A 1 162 ? -18.571 -2.486 37.401 1.00 70.00 162 ARG A C 1
ATOM 1307 O O . ARG A 1 162 ? -17.515 -1.862 37.484 1.00 70.00 162 ARG A O 1
ATOM 1314 N N . ARG A 1 163 ? -19.757 -1.951 37.710 1.00 68.06 163 ARG A N 1
ATOM 1315 C CA . ARG A 1 163 ? -19.923 -0.691 38.436 1.00 68.06 163 ARG A CA 1
ATOM 1316 C C . ARG A 1 163 ? -19.109 -0.820 39.722 1.00 68.06 163 ARG A C 1
ATOM 1318 O O . ARG A 1 163 ? -19.424 -1.659 40.560 1.00 68.06 163 ARG A O 1
ATOM 1325 N N . LYS A 1 164 ? -18.038 -0.032 39.850 1.00 60.09 164 LYS A N 1
ATOM 1326 C CA . LYS A 1 164 ? -17.353 0.143 41.133 1.00 60.09 164 LYS A CA 1
ATOM 1327 C C . LYS A 1 164 ? -18.377 0.744 42.097 1.00 60.09 164 LYS A C 1
ATOM 1329 O O . LYS A 1 164 ? -18.839 1.862 41.869 1.00 60.09 164 LYS A O 1
ATOM 1334 N N . SER A 1 165 ? -18.781 -0.022 43.109 1.00 62.31 165 SER A N 1
ATOM 1335 C CA . SER A 1 165 ? -19.449 0.536 44.282 1.00 62.31 165 SER A CA 1
ATOM 1336 C C . SER A 1 165 ? -18.447 1.431 45.008 1.00 62.31 165 SER A C 1
ATOM 1338 O O . SER A 1 165 ? -17.260 1.104 45.045 1.00 62.31 165 SER A O 1
ATOM 1340 N N . LYS A 1 166 ? -18.952 2.575 45.471 1.00 63.53 166 LYS A N 1
ATOM 1341 C CA . LYS A 1 166 ? -18.220 3.641 46.157 1.00 63.53 166 LYS A CA 1
ATOM 1342 C C . LYS A 1 166 ? -17.392 3.134 47.330 1.00 63.53 166 LYS A C 1
ATOM 1344 O O . LYS A 1 166 ? -17.850 2.168 47.977 1.00 63.53 166 LYS A O 1
#

pLDDT: mean 81.75, std 11.98, range [49.44, 95.94]

Foldseek 3Di:
DDDPPVPDPPDPVVVVVVVVVVVVVVVVVVVVVVVVVVLLVLQLLLQLLLCVLLVNPPSNLSNPPPLSSLVSLCSLLVHDSVLSVLVVVCPPPPCNVVSVVVSVVSSLSSQLSSCVSLVHHSCQLVCLVDPPRSVVSVSVVSNCSSDPDSPVVVVVVPPPPPPPDD

Secondary structure (DSSP, 8-state):
-----------HHHHHHHHHHHHHHHHHHHHHHHHHHHHHHHHHHHHHHHHHHTT-S-GGGGGSTTHHHHHHHHHHTT--SGGGGGGGGGGSTTTHHHHHHHHHHHHHHHHHHHHHHTTS-GGGGGGGGSTTHHHHHHHHHHHHHHHS-THHHHHHHSS-------

Sequence (166 aa):
MRVILQSIPLDLADFAALDGLVGFILAFFVFFIILGIAIYIYTSFAYMSIARKTKTEPAGIAWIPLIGPSLIASKIAKMHWWPILLLIGFWIPFLNFVLFITFTVFYFIWMWKTFEAVGKPGWWILFSLIPFAGQIIFLVLLGVAAWSNSQQMQASSSRPVRRKSK